Protein AF-A0A1Q6KFW2-F1 (afdb_monomer)

Foldseek 3Di:
DWDWPDPDDDDAQDKIKIKDWDFDDPPDTDIDIDIDIDGDHQPCDKDWKWAWDAQDQKIKIKTFASAQAKFKKKKFADVLFWAWDCPFPQNVQWDPPQWDADPVRGTGMTIHIDGHRDMDITIIGGNHRRDTQTPPDPPRDHRIDIDTPDD

Solvent-accessible surface area (backbone atoms only — not comparable to full-atom values): 8640 Å² total; per-residue (Å²): 93,79,50,72,38,73,90,60,92,84,56,73,68,37,67,35,43,38,43,42,41,50,73,45,63,85,97,51,81,50,77,50,74,51,78,47,79,44,70,39,69,69,60,73,62,63,48,70,37,29,51,46,45,60,73,39,63,47,33,36,41,39,40,36,36,33,40,94,54,58,46,54,39,33,44,38,40,49,56,84,52,38,34,71,48,74,85,36,67,63,58,67,58,33,46,85,89,45,65,40,60,49,99,84,67,46,62,29,31,38,27,23,72,44,56,40,67,35,74,49,79,46,57,27,38,39,67,55,32,83,52,63,70,36,25,87,44,89,90,48,77,76,70,64,47,76,44,65,85,69,132

Radius of gyration: 22.03 Å; Cα contacts (8 Å, |Δi|>4): 318; chains: 1; bounding box: 50×50×50 Å

Nearest PDB structures (foldseek):
  5fk0-assembly6_F  TM=4.997E-01  e=2.610E-01  Saccharomyces cerevisiae
  5fjz-assembly1_B  TM=5.071E-01  e=6.688E-01  Saccharomyces cerevisiae
  8yk5-assembly1_B  TM=3.632E-01  e=1.713E+00  Streptomyces sanglieri
  4doh-assembly2_D  TM=2.853E-01  e=4.873E+00  Homo sapiens

pLDDT: mean 87.78, std 12.71, range [29.48, 98.44]

Structure (mmCIF, N/CA/C/O backbone):
data_AF-A0A1Q6KFW2-F1
#
_entry.id   AF-A0A1Q6KFW2-F1
#
loop_
_atom_site.group_PDB
_atom_site.id
_atom_site.type_symbol
_atom_site.label_atom_id
_atom_site.label_alt_id
_atom_site.label_comp_id
_atom_site.label_asym_id
_atom_site.label_entity_id
_atom_site.label_seq_id
_atom_site.pdbx_PDB_ins_code
_atom_site.Cartn_x
_atom_site.Cartn_y
_atom_site.Cartn_z
_atom_site.occupancy
_atom_site.B_iso_or_equiv
_atom_site.auth_seq_id
_atom_site.auth_comp_id
_atom_site.auth_asym_id
_atom_site.auth_atom_id
_atom_site.pdbx_PDB_model_num
ATOM 1 N N . MET A 1 1 ? 28.994 -18.477 -20.872 1.00 62.28 1 MET A N 1
ATOM 2 C CA . MET A 1 1 ? 29.423 -17.116 -20.473 1.00 62.28 1 MET A CA 1
ATOM 3 C C . MET A 1 1 ? 28.283 -16.156 -20.762 1.00 62.28 1 MET A C 1
ATOM 5 O O . MET A 1 1 ? 27.744 -16.210 -21.863 1.00 62.28 1 MET A O 1
ATOM 9 N N . ILE A 1 2 ? 27.905 -15.328 -19.787 1.00 66.75 2 ILE A N 1
ATOM 10 C CA . ILE A 1 2 ? 26.895 -14.274 -19.950 1.00 66.75 2 ILE A CA 1
ATOM 11 C C . ILE A 1 2 ? 27.628 -12.938 -19.863 1.00 66.75 2 ILE A C 1
ATOM 13 O O . ILE A 1 2 ? 28.377 -12.714 -18.915 1.00 66.75 2 ILE A O 1
ATOM 17 N N . VAL A 1 3 ? 27.438 -12.076 -20.861 1.00 74.31 3 VAL A N 1
ATOM 18 C CA . VAL A 1 3 ? 27.981 -10.712 -20.866 1.00 74.31 3 VAL A CA 1
ATOM 19 C C . VAL A 1 3 ? 26.823 -9.739 -21.035 1.00 74.31 3 VAL A C 1
ATOM 21 O O . VAL A 1 3 ? 26.035 -9.871 -21.972 1.00 74.31 3 VAL A O 1
ATOM 24 N N . VAL A 1 4 ? 26.736 -8.772 -20.122 1.00 66.56 4 VAL A N 1
ATOM 25 C CA . VAL A 1 4 ? 25.729 -7.703 -20.120 1.00 66.56 4 VAL A CA 1
ATOM 26 C C . VAL A 1 4 ? 26.413 -6.390 -20.496 1.00 66.56 4 VAL A C 1
ATOM 28 O O . VAL A 1 4 ? 27.517 -6.101 -20.031 1.00 66.56 4 VAL A O 1
ATOM 31 N N . THR A 1 5 ? 25.803 -5.619 -21.393 1.00 69.94 5 THR A N 1
ATOM 32 C CA . THR A 1 5 ? 26.270 -4.291 -21.823 1.00 69.94 5 THR A CA 1
ATOM 33 C C . THR A 1 5 ? 25.054 -3.367 -21.930 1.00 69.94 5 THR A C 1
ATOM 35 O O . THR A 1 5 ? 24.053 -3.802 -22.505 1.00 69.94 5 THR A O 1
ATOM 38 N N . PRO A 1 6 ? 25.110 -2.127 -21.408 1.00 63.31 6 PRO A N 1
ATOM 39 C CA . PRO A 1 6 ? 26.296 -1.401 -20.930 1.00 63.31 6 PRO A CA 1
ATOM 40 C C . PRO A 1 6 ? 26.790 -1.819 -19.530 1.00 63.31 6 PRO A C 1
ATOM 42 O O . PRO A 1 6 ? 26.059 -2.417 -18.750 1.00 63.31 6 PRO A O 1
ATOM 45 N N . LYS A 1 7 ? 28.068 -1.528 -19.228 1.00 74.94 7 LYS A N 1
ATOM 46 C CA . LYS A 1 7 ? 28.683 -1.705 -17.889 1.00 74.94 7 LYS A CA 1
ATOM 47 C C . LYS A 1 7 ? 28.611 -0.428 -17.032 1.00 74.94 7 LYS A C 1
ATOM 49 O O . LYS A 1 7 ? 29.274 -0.337 -16.004 1.00 74.94 7 LYS A O 1
ATOM 54 N N . THR A 1 8 ? 27.871 0.572 -17.501 1.00 77.56 8 THR A N 1
ATOM 55 C CA . THR A 1 8 ? 27.621 1.855 -16.835 1.00 77.56 8 THR A CA 1
ATOM 56 C C . THR A 1 8 ? 26.225 1.861 -16.215 1.00 77.56 8 THR A C 1
ATOM 58 O O . THR A 1 8 ? 25.462 0.914 -16.409 1.00 77.56 8 THR A O 1
ATOM 61 N N . GLN A 1 9 ? 25.884 2.927 -15.482 1.00 72.50 9 GLN A N 1
ATOM 62 C CA . GLN A 1 9 ? 24.501 3.172 -15.072 1.00 72.50 9 GLN A CA 1
ATOM 63 C C . GLN A 1 9 ? 23.594 3.155 -16.309 1.00 72.50 9 GLN A C 1
ATOM 65 O O . GLN A 1 9 ? 23.952 3.715 -17.345 1.00 72.50 9 GLN A O 1
ATOM 70 N N . ILE A 1 10 ? 22.468 2.458 -16.190 1.00 80.19 10 ILE A N 1
ATOM 71 C CA . ILE A 1 10 ? 21.488 2.274 -17.257 1.00 80.19 10 ILE A CA 1
ATOM 72 C C . ILE A 1 10 ? 20.385 3.315 -17.062 1.00 80.19 10 ILE A C 1
ATOM 74 O O . ILE A 1 10 ? 19.867 3.450 -15.953 1.00 80.19 10 ILE A O 1
ATOM 78 N N . ALA A 1 11 ? 20.048 4.044 -18.120 1.00 74.00 11 ALA A N 1
ATOM 79 C CA . ALA A 1 11 ? 19.024 5.080 -18.135 1.00 74.00 11 ALA A CA 1
ATOM 80 C C . ALA A 1 11 ? 17.705 4.583 -18.754 1.00 74.00 11 ALA A C 1
ATOM 82 O O . ALA A 1 11 ? 17.626 3.508 -19.357 1.00 74.00 11 ALA A O 1
ATOM 83 N N . GLU A 1 12 ? 16.640 5.375 -18.610 1.00 69.62 12 GLU A N 1
ATOM 84 C CA . GLU A 1 12 ? 15.392 5.125 -19.329 1.00 69.62 12 GLU A CA 1
ATOM 85 C C . GLU A 1 12 ? 15.634 5.128 -20.850 1.00 69.62 12 GLU A C 1
ATOM 87 O O . GLU A 1 12 ? 16.399 5.936 -21.370 1.00 69.62 12 GLU A O 1
ATOM 92 N N . ASN A 1 13 ? 14.948 4.237 -21.572 1.00 71.62 13 ASN A N 1
ATOM 93 C CA . ASN A 1 13 ? 15.040 4.027 -23.020 1.00 71.62 13 ASN A CA 1
ATOM 94 C C . ASN A 1 13 ? 16.343 3.399 -23.521 1.00 71.62 13 ASN A C 1
ATOM 96 O O . ASN A 1 13 ? 16.418 3.082 -24.715 1.00 71.62 13 ASN A O 1
ATOM 100 N N . ASP A 1 14 ? 17.305 3.128 -22.638 1.00 79.56 14 ASP A N 1
ATOM 101 C CA . ASP A 1 14 ? 18.495 2.368 -22.998 1.00 79.56 14 ASP A CA 1
ATOM 102 C C . ASP A 1 14 ? 18.122 0.987 -23.536 1.00 79.56 14 ASP A C 1
ATOM 104 O O . ASP A 1 14 ? 17.175 0.331 -23.091 1.00 79.56 14 ASP A O 1
ATOM 108 N N . VAL A 1 15 ? 18.905 0.521 -24.503 1.00 74.06 15 VAL A N 1
ATOM 109 C CA . VAL A 1 15 ? 18.820 -0.849 -25.000 1.00 74.06 15 VAL A CA 1
ATOM 110 C C . VAL A 1 15 ? 19.984 -1.631 -24.411 1.00 74.06 15 VAL A C 1
ATOM 112 O O . VAL A 1 15 ? 21.140 -1.405 -24.760 1.00 74.06 15 VAL A O 1
ATOM 115 N N . ILE A 1 16 ? 19.671 -2.559 -23.510 1.00 80.69 16 ILE A N 1
ATOM 116 C CA . ILE A 1 16 ? 20.634 -3.505 -22.954 1.00 80.69 16 ILE A CA 1
ATOM 117 C C . ILE A 1 16 ? 20.735 -4.684 -23.913 1.00 80.69 16 ILE A C 1
ATOM 119 O O . ILE A 1 16 ? 19.732 -5.324 -24.234 1.00 80.69 16 ILE A O 1
ATOM 123 N N . THR A 1 17 ? 21.956 -5.019 -24.310 1.00 76.50 17 THR A N 1
ATOM 124 C CA . THR A 1 17 ? 22.228 -6.214 -25.105 1.00 76.50 17 THR A CA 1
ATOM 125 C C . THR A 1 17 ? 22.864 -7.276 -24.221 1.00 76.50 17 THR A C 1
ATOM 127 O O . THR A 1 17 ? 23.953 -7.087 -23.671 1.00 76.50 17 THR A O 1
ATOM 130 N N . ILE A 1 18 ? 22.190 -8.418 -24.104 1.00 81.81 18 ILE A N 1
ATOM 131 C CA . ILE A 1 18 ? 22.682 -9.596 -23.395 1.00 81.81 18 ILE A CA 1
ATOM 132 C C . ILE A 1 18 ? 23.131 -10.617 -24.432 1.00 81.81 18 ILE A C 1
ATOM 134 O O . ILE A 1 18 ? 22.332 -11.087 -25.242 1.00 81.81 18 ILE A O 1
ATOM 138 N N . LYS A 1 19 ? 24.413 -10.986 -24.390 1.00 82.62 19 LYS A N 1
ATOM 139 C CA . LYS A 1 19 ? 24.962 -12.054 -25.234 1.00 82.62 19 LYS A CA 1
ATOM 140 C C . LYS A 1 19 ? 25.157 -13.303 -24.394 1.00 82.62 19 LYS A C 1
ATOM 142 O O . LYS A 1 19 ? 25.903 -13.293 -23.410 1.00 82.62 19 LYS A O 1
ATOM 147 N N . ILE A 1 20 ? 24.494 -14.379 -24.797 1.00 83.19 20 ILE A N 1
ATOM 148 C CA . ILE A 1 20 ? 24.570 -15.678 -24.137 1.00 83.19 20 ILE A CA 1
ATOM 149 C C . ILE A 1 20 ? 25.355 -16.604 -25.055 1.00 83.19 20 ILE A C 1
ATOM 151 O O . ILE A 1 20 ? 24.999 -16.789 -26.216 1.00 83.19 20 ILE A O 1
ATOM 155 N N . LYS A 1 21 ? 26.434 -17.186 -24.528 1.00 86.25 21 LYS A N 1
ATOM 156 C CA . LYS A 1 21 ? 27.208 -18.229 -25.209 1.00 86.25 21 LYS A CA 1
ATOM 157 C C . LYS A 1 21 ? 27.274 -19.484 -24.357 1.00 86.25 21 LYS A C 1
ATOM 159 O O . LYS A 1 21 ? 27.706 -19.411 -23.197 1.00 86.25 21 LYS A O 1
ATOM 164 N N . ALA A 1 22 ? 26.913 -20.619 -24.946 1.00 82.88 22 ALA A N 1
ATOM 165 C CA . ALA A 1 22 ? 27.119 -21.938 -24.366 1.00 82.88 22 ALA A CA 1
ATOM 166 C C . ALA A 1 22 ? 28.014 -22.772 -25.286 1.00 82.88 22 ALA A C 1
ATOM 168 O O . ALA A 1 22 ? 27.809 -22.821 -26.496 1.00 82.88 22 ALA A O 1
ATOM 169 N N . ASN A 1 23 ? 29.008 -23.416 -24.680 1.00 84.50 23 ASN A N 1
ATOM 170 C CA . ASN A 1 23 ? 30.000 -24.230 -25.364 1.00 84.50 23 ASN A CA 1
ATOM 171 C C . ASN A 1 23 ? 29.983 -25.632 -24.771 1.00 84.50 23 ASN A C 1
ATOM 173 O O . ASN A 1 23 ? 29.925 -25.790 -23.553 1.00 84.50 23 ASN A O 1
ATOM 177 N N . THR A 1 24 ? 30.059 -26.632 -25.637 1.00 82.75 24 THR A N 1
ATOM 178 C CA . THR A 1 24 ? 30.319 -28.022 -25.253 1.00 82.75 24 THR A CA 1
ATOM 179 C C . THR A 1 24 ? 31.810 -28.307 -25.404 1.00 82.75 24 THR A C 1
ATOM 181 O O . THR A 1 24 ? 32.454 -27.826 -26.340 1.00 82.75 24 THR A O 1
ATOM 184 N N . THR A 1 25 ? 32.377 -29.030 -24.443 1.00 77.94 25 THR A N 1
ATOM 185 C CA . THR A 1 25 ? 33.755 -29.536 -24.497 1.00 77.94 25 THR A CA 1
ATOM 186 C C . THR A 1 25 ? 33.763 -30.998 -24.952 1.00 77.94 25 THR A C 1
ATOM 188 O O . THR A 1 25 ? 32.703 -31.577 -25.171 1.00 77.94 25 THR A O 1
ATOM 191 N N . GLU A 1 26 ? 34.954 -31.583 -25.124 1.00 81.88 26 GLU A N 1
ATOM 192 C CA . GLU A 1 26 ? 35.169 -32.942 -25.657 1.00 81.88 26 GLU A CA 1
ATOM 193 C C . GLU A 1 26 ? 34.146 -33.991 -25.165 1.00 81.88 26 GLU A C 1
ATOM 195 O O . GLU A 1 26 ? 33.768 -33.968 -23.989 1.00 81.88 26 GLU A O 1
ATOM 200 N N . PRO A 1 27 ? 33.724 -34.939 -26.028 1.00 70.00 27 PRO A N 1
ATOM 201 C CA . PRO A 1 27 ? 34.238 -35.209 -27.381 1.00 70.00 27 PRO A CA 1
ATOM 202 C C . PRO A 1 27 ? 33.604 -34.363 -28.503 1.00 70.00 27 PRO A C 1
ATOM 204 O O . PRO A 1 27 ? 33.979 -34.495 -29.666 1.00 70.00 27 PRO A O 1
ATOM 207 N N . TYR A 1 28 ? 32.639 -33.491 -28.192 1.00 64.62 28 TYR A N 1
ATOM 208 C CA . TYR A 1 28 ? 31.949 -32.674 -29.195 1.00 64.62 28 TYR A CA 1
ATOM 209 C C . TYR A 1 28 ? 32.093 -31.188 -28.875 1.00 64.62 28 TYR A C 1
ATOM 211 O O . TYR A 1 28 ? 31.553 -30.702 -27.890 1.00 64.62 28 TYR A O 1
ATOM 219 N N . LYS A 1 29 ? 32.798 -30.457 -29.744 1.00 71.31 29 LYS A N 1
ATOM 220 C CA . LYS A 1 29 ? 32.956 -28.999 -29.662 1.00 71.31 29 LYS A CA 1
ATOM 221 C C . LYS A 1 29 ? 31.872 -28.306 -30.479 1.00 71.31 29 LYS A C 1
ATOM 223 O O . LYS A 1 29 ? 31.995 -28.178 -31.695 1.00 71.31 29 LYS A O 1
ATOM 228 N N . LYS A 1 30 ? 30.804 -27.867 -29.819 1.00 79.38 30 LYS A N 1
ATOM 229 C CA . LYS A 1 30 ? 29.751 -27.028 -30.413 1.00 79.38 30 LYS A CA 1
ATOM 230 C C . LYS A 1 30 ? 29.550 -25.759 -29.590 1.00 79.38 30 LYS A C 1
ATOM 232 O O . LYS A 1 30 ? 29.480 -25.835 -28.362 1.00 79.38 30 LYS A O 1
ATOM 237 N N . GLU A 1 31 ? 29.418 -24.630 -30.280 1.00 84.06 31 GLU A N 1
ATOM 238 C CA . GLU A 1 31 ? 29.011 -23.337 -29.719 1.00 84.06 31 GLU A CA 1
ATOM 239 C C . GLU A 1 31 ? 27.564 -23.061 -30.138 1.00 84.06 31 GLU A C 1
ATOM 241 O O . GLU A 1 31 ? 27.214 -23.187 -31.312 1.00 84.06 31 GLU A O 1
ATOM 246 N N . ILE A 1 32 ? 26.730 -22.662 -29.182 1.00 83.81 32 ILE A N 1
ATOM 247 C CA . ILE A 1 32 ? 25.461 -21.990 -29.456 1.00 83.81 32 ILE A CA 1
ATOM 248 C C . ILE A 1 32 ? 25.529 -20.595 -28.848 1.00 83.81 32 ILE A C 1
ATOM 250 O O . ILE A 1 32 ? 26.023 -20.403 -27.731 1.00 83.81 32 ILE A O 1
ATOM 254 N N . SER A 1 33 ? 25.043 -19.608 -29.592 1.00 85.50 33 SER A N 1
ATOM 255 C CA . SER A 1 33 ? 24.977 -18.235 -29.115 1.00 85.50 33 SER A CA 1
ATOM 256 C C . SER A 1 33 ? 23.638 -17.604 -29.456 1.00 85.50 33 SER A C 1
ATOM 258 O O . SER A 1 33 ? 23.036 -17.922 -30.481 1.00 85.50 33 SER A O 1
ATOM 260 N N . CYS A 1 34 ? 23.169 -16.726 -28.577 1.00 76.31 34 CYS A N 1
ATOM 261 C CA . CYS A 1 34 ? 22.036 -15.857 -28.850 1.00 76.31 34 CYS A CA 1
ATOM 262 C C . CYS A 1 34 ? 22.287 -14.459 -28.286 1.00 76.31 34 CYS A C 1
ATOM 264 O O . CYS A 1 34 ? 23.057 -14.263 -27.338 1.00 76.31 34 CYS A O 1
ATOM 266 N N . GLU A 1 35 ? 21.633 -13.485 -28.905 1.00 84.00 35 GLU A N 1
ATOM 267 C CA . GLU A 1 35 ? 21.632 -12.096 -28.479 1.00 84.00 35 GLU A CA 1
ATOM 268 C C . GLU A 1 35 ? 20.198 -11.698 -28.133 1.00 84.00 35 G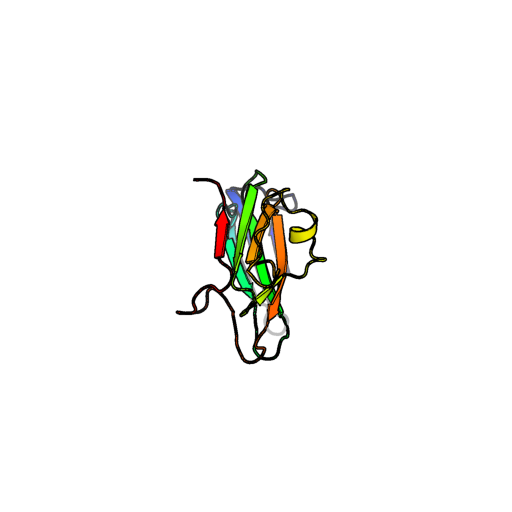LU A C 1
ATOM 270 O O . GLU A 1 35 ? 19.273 -11.964 -28.900 1.00 84.00 35 GLU A O 1
ATOM 275 N N . VAL A 1 36 ? 20.016 -11.094 -26.960 1.00 81.12 36 VAL A N 1
ATOM 276 C CA . VAL A 1 36 ? 18.728 -10.582 -26.488 1.00 81.12 36 VAL A CA 1
ATOM 277 C C . VAL A 1 36 ? 18.870 -9.083 -26.271 1.00 81.12 36 VAL A C 1
ATOM 279 O O . VAL A 1 36 ? 19.699 -8.651 -25.470 1.00 81.12 36 VAL A O 1
ATOM 282 N N . SER A 1 37 ? 18.057 -8.294 -26.971 1.00 74.62 37 SER A N 1
ATOM 283 C CA . SER A 1 37 ? 17.963 -6.847 -26.769 1.00 74.62 37 SER A CA 1
ATOM 284 C C . SER A 1 37 ? 16.760 -6.522 -25.888 1.00 74.62 37 SER A C 1
ATOM 286 O O . SER A 1 37 ? 15.621 -6.828 -26.241 1.00 74.62 37 SER A O 1
ATOM 288 N N . LEU A 1 38 ? 17.009 -5.884 -24.747 1.00 75.88 38 LEU A N 1
ATOM 289 C CA . LEU A 1 38 ? 15.993 -5.416 -23.811 1.00 75.88 38 LEU A CA 1
ATOM 290 C C . LEU A 1 38 ? 15.969 -3.892 -23.842 1.00 75.88 38 LEU A C 1
ATOM 292 O O . LEU A 1 38 ? 16.971 -3.258 -23.529 1.00 75.88 38 LEU A O 1
ATOM 296 N N . ARG A 1 39 ? 14.831 -3.292 -24.191 1.00 70.06 39 ARG A N 1
ATOM 297 C CA . ARG A 1 39 ? 14.641 -1.850 -24.011 1.00 70.06 39 ARG A CA 1
ATOM 298 C C . ARG A 1 39 ? 14.186 -1.590 -22.581 1.00 70.06 39 ARG A C 1
ATOM 300 O O . ARG A 1 39 ? 13.125 -2.072 -22.184 1.00 70.06 39 ARG A O 1
ATOM 307 N N . VAL A 1 40 ? 14.962 -0.814 -21.839 1.00 73.31 40 VAL A N 1
ATOM 308 C CA . VAL A 1 40 ? 14.603 -0.367 -20.498 1.00 73.31 40 VAL A CA 1
ATOM 309 C C . VAL A 1 40 ? 13.480 0.642 -20.617 1.00 73.31 40 VAL A C 1
ATOM 311 O O . VAL A 1 40 ? 13.614 1.679 -21.262 1.00 73.31 40 VAL A O 1
ATOM 314 N N . LYS A 1 41 ? 12.351 0.322 -20.000 1.00 60.81 41 LYS A N 1
ATOM 315 C CA . LYS A 1 41 ? 11.315 1.303 -19.709 1.00 60.81 41 LYS A CA 1
ATOM 316 C C . LYS A 1 41 ? 11.365 1.589 -18.222 1.00 60.81 41 LYS A C 1
ATOM 318 O O . LYS A 1 41 ? 11.414 0.643 -17.434 1.00 60.81 41 LYS A O 1
ATOM 323 N N . GLN A 1 42 ? 11.331 2.865 -17.851 1.00 60.78 42 GLN A N 1
ATOM 324 C CA . GLN A 1 42 ? 11.038 3.236 -16.476 1.00 60.78 42 GLN A CA 1
ATOM 325 C C . GLN A 1 42 ? 9.653 2.663 -16.165 1.00 60.78 42 GLN A C 1
ATOM 327 O O . GLN A 1 42 ? 8.717 2.759 -16.970 1.00 60.78 42 GLN A O 1
ATOM 332 N N . VAL A 1 43 ? 9.519 1.989 -15.027 1.00 61.38 43 VAL A N 1
ATOM 333 C CA . VAL A 1 43 ? 8.182 1.714 -14.510 1.00 61.38 43 VAL A CA 1
ATOM 334 C C . VAL A 1 43 ? 7.628 3.094 -14.182 1.00 61.38 43 VAL A C 1
ATOM 336 O O . VAL A 1 43 ? 8.122 3.738 -13.278 1.00 61.38 43 VAL A O 1
ATOM 339 N N . VAL A 1 44 ? 6.682 3.597 -14.971 1.00 64.12 44 VAL A N 1
ATOM 340 C CA . VAL A 1 44 ? 6.066 4.924 -14.749 1.00 64.12 44 VAL A CA 1
ATOM 341 C C . VAL A 1 44 ? 4.756 4.826 -13.972 1.00 64.12 44 VAL A C 1
ATOM 343 O O . VAL A 1 44 ? 4.091 5.835 -13.719 1.00 64.12 44 VAL A O 1
ATOM 346 N N . LEU A 1 45 ? 4.342 3.599 -13.652 1.00 75.88 45 LEU A N 1
ATOM 347 C CA . LEU A 1 45 ? 3.093 3.301 -12.978 1.00 75.88 45 LEU A CA 1
ATOM 348 C C . LEU A 1 45 ? 3.374 2.926 -11.535 1.00 75.88 45 LEU A C 1
ATOM 350 O O . LEU A 1 45 ? 4.076 1.957 -11.248 1.00 75.88 45 LEU A O 1
ATOM 354 N N . ASN A 1 46 ? 2.759 3.680 -10.637 1.00 87.56 46 ASN A N 1
ATOM 355 C CA . ASN A 1 46 ? 2.703 3.303 -9.241 1.00 87.56 46 ASN A CA 1
ATOM 356 C C . ASN A 1 46 ? 1.915 2.005 -9.126 1.00 87.56 46 ASN A C 1
ATOM 358 O O . ASN A 1 46 ? 0.930 1.791 -9.836 1.00 87.56 46 ASN A O 1
ATOM 362 N N . SER A 1 47 ? 2.352 1.137 -8.230 1.00 90.62 47 SER A N 1
ATOM 363 C CA . SER A 1 47 ? 1.692 -0.142 -8.018 1.00 90.62 47 SER A CA 1
ATOM 364 C C . SER A 1 47 ? 1.654 -0.473 -6.544 1.00 90.62 47 SER A C 1
ATOM 366 O O . SER A 1 47 ? 2.411 0.073 -5.740 1.00 90.62 47 SER A O 1
ATOM 368 N N . TYR A 1 48 ? 0.742 -1.367 -6.191 1.00 94.31 48 TYR A N 1
ATOM 369 C CA . TYR A 1 48 ? 0.731 -1.958 -4.874 1.00 94.31 48 TYR A CA 1
ATOM 370 C C . TYR A 1 48 ? 0.283 -3.408 -4.944 1.00 94.31 48 TYR A C 1
ATOM 372 O O . TYR A 1 48 ? -0.445 -3.815 -5.851 1.00 94.31 48 TYR A O 1
ATOM 380 N N . SER A 1 49 ? 0.740 -4.187 -3.976 1.00 95.00 49 SER A N 1
ATOM 381 C CA . SER A 1 49 ? 0.323 -5.571 -3.786 1.00 95.00 49 SER A CA 1
ATOM 382 C C . SER A 1 49 ? 0.329 -5.911 -2.307 1.00 95.00 49 SER A C 1
ATOM 384 O O . SER A 1 49 ? 1.012 -5.267 -1.514 1.00 95.00 49 SER A O 1
ATOM 386 N N . ILE A 1 50 ? -0.430 -6.929 -1.936 1.00 97.00 50 ILE A N 1
ATOM 387 C CA . ILE A 1 50 ? -0.382 -7.535 -0.617 1.00 97.00 50 ILE A CA 1
ATOM 388 C C . ILE A 1 50 ? 0.186 -8.935 -0.811 1.00 97.00 50 ILE A C 1
ATOM 390 O O . ILE A 1 50 ? -0.389 -9.739 -1.540 1.00 97.00 50 ILE A O 1
ATOM 394 N N . ASP A 1 51 ? 1.315 -9.216 -0.172 1.00 96.88 51 ASP A N 1
ATOM 395 C CA . ASP A 1 51 ? 1.843 -10.570 -0.042 1.00 96.88 51 ASP A CA 1
ATOM 396 C C . ASP A 1 51 ? 1.317 -11.177 1.260 1.00 96.88 51 ASP A C 1
ATOM 398 O O . ASP A 1 51 ? 1.471 -10.586 2.337 1.00 96.88 51 ASP A O 1
ATOM 402 N N . ASP A 1 52 ? 0.700 -12.354 1.184 1.00 97.06 52 ASP A N 1
ATOM 403 C CA . ASP A 1 52 ? 0.198 -13.077 2.349 1.00 97.06 52 ASP A CA 1
ATOM 404 C C . ASP A 1 52 ? 0.153 -14.596 2.133 1.00 97.06 52 ASP A C 1
ATOM 406 O O . ASP A 1 52 ? 0.069 -15.103 1.018 1.00 97.06 52 ASP A O 1
ATOM 410 N N . VAL A 1 53 ? 0.192 -15.335 3.238 1.00 95.75 53 VAL A N 1
ATOM 411 C CA . VAL A 1 53 ? -0.046 -16.778 3.278 1.00 95.75 53 VAL A CA 1
ATOM 412 C C . VAL A 1 53 ? -0.857 -17.126 4.523 1.00 95.75 53 VAL A C 1
ATOM 414 O O . VAL A 1 53 ? -0.806 -16.444 5.553 1.00 95.75 53 VAL A O 1
ATOM 417 N N . THR A 1 54 ? -1.615 -18.216 4.460 1.00 96.31 54 THR A N 1
ATOM 418 C CA . THR A 1 54 ? -2.326 -18.739 5.633 1.00 96.31 54 THR A CA 1
ATOM 419 C C . THR A 1 54 ? -1.345 -19.087 6.754 1.00 96.31 54 THR A C 1
ATOM 421 O O . THR A 1 54 ? -0.240 -19.556 6.495 1.00 96.31 54 THR A O 1
ATOM 424 N N . ASN A 1 55 ? -1.764 -18.893 8.003 1.00 96.56 55 ASN A N 1
ATOM 425 C CA . ASN A 1 55 ? -0.997 -19.136 9.231 1.00 96.56 55 ASN A CA 1
ATOM 426 C C . ASN A 1 55 ? 0.206 -18.202 9.465 1.00 96.56 55 ASN A C 1
ATOM 428 O O . ASN A 1 55 ? 0.876 -18.335 10.487 1.00 96.56 55 ASN A O 1
ATOM 432 N N . ARG A 1 56 ? 0.442 -17.205 8.600 1.00 96.94 56 ARG A N 1
ATOM 433 C CA . ARG A 1 56 ? 1.288 -16.046 8.928 1.00 96.94 56 ARG A CA 1
ATOM 434 C C . ARG A 1 56 ? 0.469 -15.026 9.718 1.00 96.94 56 ARG A C 1
ATOM 436 O O . ARG A 1 56 ? -0.699 -14.792 9.406 1.00 96.94 56 ARG A O 1
ATOM 443 N N . ASN A 1 57 ? 1.070 -14.433 10.748 1.00 97.56 57 ASN A N 1
ATOM 444 C CA . ASN A 1 57 ? 0.427 -13.452 11.632 1.00 97.56 57 ASN A CA 1
ATOM 445 C C . ASN A 1 57 ? 0.314 -12.048 11.016 1.00 97.56 57 ASN A C 1
ATOM 447 O O . ASN A 1 57 ? -0.404 -11.210 11.555 1.00 97.56 57 ASN A O 1
ATOM 451 N N . TYR A 1 58 ? 0.978 -11.793 9.889 1.00 97.62 58 TYR A N 1
ATOM 452 C CA . TYR A 1 58 ? 0.913 -10.529 9.162 1.00 97.62 58 TYR A CA 1
ATOM 453 C C . TYR A 1 58 ? 0.848 -10.740 7.645 1.00 97.62 58 TYR A C 1
ATOM 455 O O . TYR A 1 58 ? 1.369 -11.720 7.108 1.00 97.62 58 TYR A O 1
ATOM 463 N N . ALA A 1 59 ? 0.246 -9.772 6.966 1.00 97.38 59 ALA A N 1
ATOM 464 C CA . ALA A 1 59 ? 0.377 -9.545 5.535 1.00 97.38 59 ALA A CA 1
ATOM 465 C C . ALA A 1 59 ? 1.361 -8.388 5.289 1.00 97.38 59 ALA A C 1
ATOM 467 O O . ALA A 1 59 ? 1.562 -7.544 6.167 1.00 97.38 59 ALA A O 1
ATOM 468 N N . ILE A 1 60 ? 1.990 -8.353 4.115 1.00 98.06 60 ILE A N 1
ATOM 469 C CA . ILE A 1 60 ? 2.921 -7.285 3.730 1.00 98.06 60 ILE A CA 1
ATOM 470 C C . ILE A 1 60 ? 2.292 -6.496 2.590 1.00 98.06 60 ILE A C 1
ATOM 472 O O . ILE A 1 60 ? 2.156 -7.022 1.487 1.00 98.06 60 ILE A O 1
ATOM 476 N N . LEU A 1 61 ? 1.947 -5.235 2.842 1.00 97.81 61 LEU A N 1
ATOM 477 C CA . LEU A 1 61 ? 1.607 -4.290 1.786 1.00 97.81 61 LEU A CA 1
ATOM 478 C C . LEU A 1 61 ? 2.907 -3.780 1.160 1.00 97.81 61 LEU A C 1
ATOM 480 O O . LEU A 1 61 ? 3.718 -3.163 1.843 1.00 97.81 61 LEU A O 1
ATOM 484 N N . LYS A 1 62 ? 3.091 -4.020 -0.135 1.00 97.00 62 LYS A N 1
ATOM 485 C CA . LYS A 1 62 ? 4.193 -3.482 -0.935 1.00 97.00 62 LYS A CA 1
ATOM 486 C C . LYS A 1 62 ? 3.661 -2.330 -1.768 1.00 97.00 62 LYS A C 1
ATOM 488 O O . LYS A 1 62 ? 2.729 -2.532 -2.545 1.00 97.00 62 LYS A O 1
ATOM 493 N N . LEU A 1 63 ? 4.254 -1.155 -1.624 1.00 95.56 63 LEU A N 1
ATOM 494 C CA . LEU A 1 63 ? 3.935 0.056 -2.374 1.00 95.56 63 LEU A CA 1
ATOM 495 C C . LEU A 1 63 ? 5.128 0.420 -3.246 1.00 95.56 63 LEU A C 1
ATOM 497 O O . LEU A 1 63 ? 6.256 0.424 -2.764 1.00 95.56 63 LEU A O 1
ATOM 501 N N . VAL A 1 64 ? 4.879 0.754 -4.507 1.00 92.69 64 VAL A N 1
ATOM 502 C CA . VAL A 1 64 ? 5.896 1.249 -5.436 1.00 92.69 64 VAL A CA 1
ATOM 503 C C . VAL A 1 64 ? 5.475 2.629 -5.911 1.00 92.69 64 VAL A C 1
ATOM 505 O O . VAL A 1 64 ? 4.438 2.769 -6.567 1.00 92.69 64 VAL A O 1
ATOM 508 N N . ASN A 1 65 ? 6.297 3.631 -5.602 1.00 92.25 65 ASN A N 1
ATOM 509 C CA . ASN A 1 65 ? 6.241 4.924 -6.262 1.00 92.25 65 ASN A CA 1
ATOM 510 C C . ASN A 1 65 ? 7.281 4.943 -7.372 1.00 92.25 65 ASN A C 1
ATOM 512 O O . ASN A 1 65 ? 8.482 4.963 -7.129 1.00 92.25 65 ASN A O 1
ATOM 516 N N . ALA A 1 66 ? 6.793 4.933 -8.598 1.00 88.25 66 ALA A N 1
ATOM 517 C CA . ALA A 1 66 ? 7.604 4.860 -9.794 1.00 88.25 66 ALA A CA 1
ATOM 518 C C . ALA A 1 66 ? 7.777 6.247 -10.451 1.00 88.25 66 ALA A C 1
ATOM 520 O O . ALA A 1 66 ? 8.332 6.366 -11.538 1.00 88.25 66 ALA A O 1
ATOM 521 N N . LYS A 1 67 ? 7.261 7.307 -9.809 1.00 85.62 67 LYS A N 1
ATOM 522 C CA . LYS A 1 67 ? 7.397 8.697 -10.254 1.00 85.62 67 LYS A CA 1
ATOM 523 C C . LYS A 1 67 ? 8.682 9.326 -9.726 1.00 85.62 67 LYS A C 1
ATOM 525 O O . LYS A 1 67 ? 9.151 8.991 -8.641 1.00 85.62 67 LYS A O 1
ATOM 530 N N . GLU A 1 68 ? 9.165 10.335 -10.447 1.00 86.81 68 GLU A N 1
ATOM 531 C CA . GLU A 1 68 ? 10.317 11.166 -10.065 1.00 86.81 68 GLU A CA 1
ATOM 532 C C . GLU A 1 68 ? 10.009 12.177 -8.943 1.00 86.81 68 GLU A C 1
ATOM 534 O O . GLU A 1 68 ? 10.875 12.948 -8.526 1.00 86.81 68 GLU A O 1
ATOM 539 N N . THR A 1 69 ? 8.783 12.170 -8.421 1.00 89.38 69 THR A N 1
ATOM 540 C CA . THR A 1 69 ? 8.345 12.991 -7.291 1.00 89.38 69 THR A CA 1
ATOM 541 C C . THR A 1 69 ? 7.847 12.106 -6.159 1.00 89.38 69 THR A C 1
ATOM 543 O O . THR A 1 69 ? 7.180 11.095 -6.396 1.00 89.38 69 THR A O 1
ATOM 546 N N . GLY A 1 70 ? 8.135 12.506 -4.919 1.00 91.69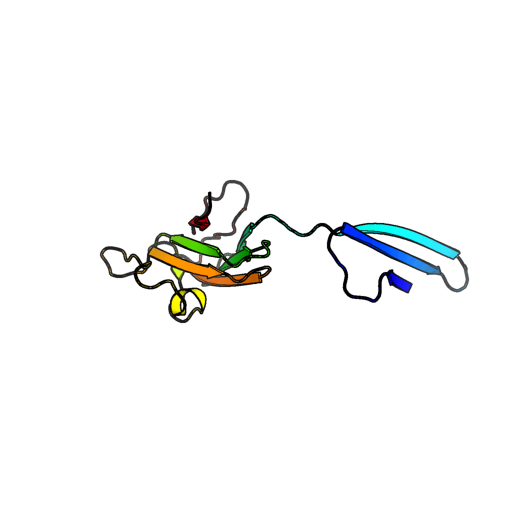 70 GLY A N 1
ATOM 547 C CA . GLY A 1 70 ? 7.459 11.931 -3.760 1.00 91.69 70 GLY A CA 1
ATOM 548 C C . GLY A 1 70 ? 5.964 12.235 -3.821 1.00 91.69 70 GLY A C 1
ATOM 549 O O . GLY A 1 70 ? 5.552 13.221 -4.439 1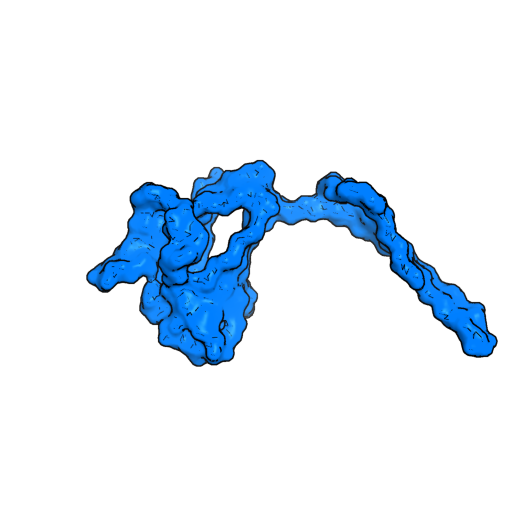.00 91.69 70 GLY A O 1
ATOM 550 N N . MET A 1 71 ? 5.143 11.382 -3.217 1.00 91.81 71 MET A N 1
ATOM 551 C CA . MET A 1 71 ? 3.694 11.572 -3.238 1.00 91.81 71 MET A CA 1
ATOM 552 C C . MET A 1 71 ? 3.026 11.135 -1.931 1.00 91.81 71 MET A C 1
ATOM 554 O O . MET A 1 71 ? 3.502 10.202 -1.283 1.00 91.81 71 MET A O 1
ATOM 558 N N . PRO A 1 72 ? 1.895 11.756 -1.557 1.00 95.62 72 PRO A N 1
ATOM 559 C CA . PRO A 1 72 ? 1.086 11.286 -0.445 1.00 95.62 72 PRO A CA 1
ATOM 560 C C . PRO A 1 72 ? 0.309 10.018 -0.827 1.00 95.62 72 PRO A C 1
ATOM 562 O O . PRO A 1 72 ? -0.392 9.974 -1.845 1.00 95.62 72 PRO A O 1
ATOM 565 N N . VAL A 1 73 ? 0.384 9.007 0.036 1.00 96.56 73 VAL A N 1
ATOM 566 C CA . VAL A 1 73 ? -0.386 7.763 -0.049 1.00 96.56 73 VAL A CA 1
ATOM 567 C C . VAL A 1 73 ? -1.290 7.655 1.165 1.00 96.56 73 VAL A C 1
ATOM 569 O O . VAL A 1 73 ? -0.826 7.683 2.304 1.00 96.56 73 VAL A O 1
ATOM 572 N N . THR A 1 74 ? -2.589 7.503 0.921 1.00 97.62 74 THR A N 1
ATOM 573 C CA . THR A 1 74 ? -3.579 7.224 1.958 1.00 97.62 74 THR A CA 1
ATOM 574 C C . THR A 1 74 ? -3.877 5.730 1.994 1.00 97.62 74 THR A C 1
ATOM 576 O O . THR A 1 74 ? -4.284 5.149 0.983 1.00 97.62 74 THR A O 1
ATOM 579 N N . LEU A 1 75 ? -3.718 5.126 3.170 1.00 97.94 75 LEU A N 1
ATOM 580 C CA . LEU A 1 75 ? -4.128 3.752 3.451 1.00 97.94 75 LEU A CA 1
ATOM 581 C C . LEU A 1 75 ? -5.437 3.774 4.230 1.00 97.94 75 LEU A C 1
ATOM 583 O O . LEU A 1 75 ? -5.544 4.504 5.211 1.00 97.94 75 LEU A O 1
ATOM 587 N N . GLU A 1 76 ? -6.415 2.973 3.814 1.00 98.06 76 GLU A N 1
ATOM 588 C CA . GLU A 1 76 ? -7.686 2.785 4.519 1.00 98.06 76 GLU A CA 1
ATOM 589 C C . GLU A 1 76 ? -8.022 1.291 4.617 1.00 98.06 76 GLU A C 1
ATOM 591 O O . GLU A 1 76 ? -7.946 0.561 3.629 1.00 98.06 76 GLU A O 1
ATOM 596 N N . PHE A 1 77 ? -8.357 0.819 5.815 1.00 97.94 77 PHE A N 1
ATOM 597 C CA . PHE A 1 77 ? -8.527 -0.603 6.126 1.00 97.94 77 PHE A CA 1
ATOM 598 C C . PHE A 1 77 ? -9.499 -0.809 7.298 1.00 97.94 77 PHE A C 1
ATOM 600 O O . PHE A 1 77 ? -9.783 0.115 8.060 1.00 97.94 77 PHE A O 1
ATOM 607 N N . ASP A 1 78 ? -10.027 -2.029 7.448 1.00 97.75 78 ASP A N 1
ATOM 608 C CA . ASP A 1 78 ? -10.863 -2.404 8.596 1.00 97.75 78 ASP A CA 1
ATOM 609 C C . ASP A 1 78 ? -9.994 -2.990 9.729 1.00 97.75 78 ASP A C 1
ATOM 611 O O . ASP A 1 78 ? -9.436 -4.082 9.554 1.00 97.75 78 ASP A O 1
ATOM 615 N N . PRO A 1 79 ? -9.906 -2.335 10.907 1.00 97.69 79 PRO A N 1
ATOM 616 C CA . PRO A 1 79 ? -9.119 -2.814 12.048 1.00 97.69 79 PRO A CA 1
ATOM 617 C C . PRO A 1 79 ? -9.622 -4.129 12.672 1.00 97.69 79 PRO A C 1
ATOM 619 O O . PRO A 1 79 ? -8.923 -4.736 13.495 1.00 97.69 79 PRO A O 1
ATOM 622 N N . ASN A 1 80 ? -10.819 -4.596 12.294 1.00 97.50 80 ASN A N 1
ATOM 623 C CA . ASN A 1 80 ? -11.332 -5.924 12.646 1.00 97.50 80 ASN A CA 1
ATOM 624 C C . ASN A 1 80 ? -10.849 -7.025 11.681 1.00 97.50 80 ASN A C 1
ATOM 626 O O . ASN A 1 80 ? -11.061 -8.205 11.957 1.00 97.50 80 ASN A O 1
ATOM 630 N N . VAL A 1 81 ? -10.175 -6.663 10.584 1.00 97.31 81 VAL A N 1
ATOM 631 C CA . VAL A 1 81 ? -9.605 -7.593 9.595 1.00 97.31 81 VAL A CA 1
ATOM 632 C C . VAL A 1 81 ? -8.076 -7.568 9.646 1.00 97.31 81 VAL A C 1
ATOM 634 O O . VAL A 1 81 ? -7.445 -8.622 9.797 1.00 97.31 81 VAL A O 1
ATOM 637 N N . VAL A 1 82 ? -7.482 -6.372 9.577 1.00 98.00 82 VAL A N 1
ATOM 638 C CA . VAL A 1 82 ? -6.031 -6.140 9.624 1.00 98.00 82 VAL A CA 1
ATOM 639 C C . VAL A 1 82 ? -5.685 -4.889 10.4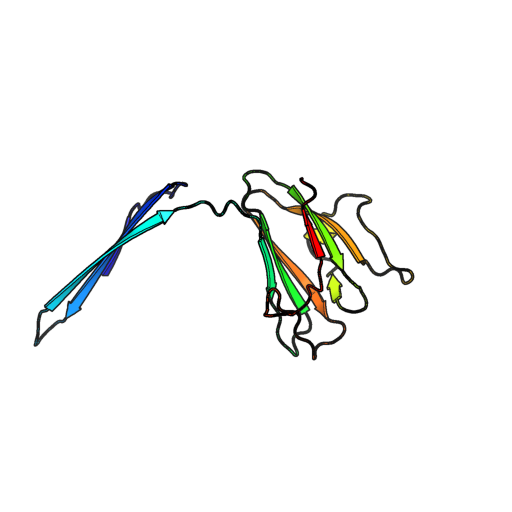32 1.00 98.00 82 VAL A C 1
ATOM 641 O O . VAL A 1 82 ? -6.448 -3.932 10.447 1.00 98.00 82 VAL A O 1
ATOM 644 N N . ARG A 1 83 ? -4.522 -4.872 11.090 1.00 97.69 83 ARG A N 1
ATOM 645 C CA . ARG A 1 83 ? -4.042 -3.744 11.907 1.00 97.69 83 ARG A CA 1
ATOM 646 C C . ARG A 1 83 ? -2.623 -3.368 11.512 1.00 97.69 83 ARG A C 1
ATOM 648 O O . ARG A 1 83 ? -1.784 -4.255 11.394 1.00 97.69 83 ARG A O 1
ATOM 655 N N . VAL A 1 84 ? -2.359 -2.082 11.316 1.00 97.19 84 VAL A N 1
ATOM 656 C CA . VAL A 1 84 ? -1.005 -1.596 11.020 1.00 97.19 84 VAL A CA 1
ATOM 657 C C . VAL A 1 84 ? -0.113 -1.706 12.259 1.00 97.19 84 VAL A C 1
ATOM 659 O O . VAL A 1 84 ? -0.595 -1.573 13.385 1.00 97.19 84 VAL A O 1
ATOM 662 N N . ASP A 1 85 ? 1.171 -1.977 12.049 1.00 95.06 85 ASP A N 1
ATOM 663 C CA . ASP A 1 85 ? 2.182 -1.836 13.094 1.00 95.06 85 ASP A CA 1
ATOM 664 C C . ASP A 1 85 ? 2.405 -0.341 13.388 1.00 95.06 85 ASP A C 1
ATOM 666 O O . ASP A 1 85 ? 2.718 0.432 12.486 1.00 95.06 85 ASP A O 1
ATOM 670 N N . LEU A 1 86 ? 2.175 0.091 14.631 1.00 94.69 86 LEU A N 1
ATOM 671 C CA . LEU A 1 86 ? 2.262 1.510 15.002 1.00 94.69 86 LEU A CA 1
ATOM 672 C C . LEU A 1 86 ? 3.711 1.989 15.163 1.00 94.69 86 LEU A C 1
ATOM 674 O O . LEU A 1 86 ? 3.938 3.194 15.229 1.00 94.69 86 LEU A O 1
ATOM 678 N N . ASP A 1 87 ? 4.674 1.066 15.183 1.00 96.19 87 ASP A N 1
ATOM 679 C CA . ASP A 1 87 ? 6.102 1.383 15.139 1.00 96.19 87 ASP A CA 1
ATOM 680 C C . ASP A 1 87 ? 6.646 1.380 13.693 1.00 96.19 87 ASP A C 1
ATOM 682 O O . ASP A 1 87 ? 7.832 1.629 13.473 1.00 96.19 87 ASP A O 1
ATOM 686 N N . ASP A 1 88 ? 5.798 1.103 12.691 1.00 96.94 88 ASP A N 1
ATOM 687 C CA . ASP A 1 88 ? 6.173 1.157 11.276 1.00 96.94 88 ASP A CA 1
ATOM 688 C C . ASP A 1 88 ? 6.483 2.596 10.847 1.00 96.94 88 ASP A C 1
ATOM 690 O O . ASP A 1 88 ? 5.760 3.540 11.187 1.00 96.94 88 ASP A O 1
ATOM 694 N N . GLU A 1 89 ? 7.542 2.762 10.055 1.00 96.44 89 GLU A N 1
ATOM 695 C CA . GLU A 1 89 ? 8.009 4.065 9.583 1.00 96.44 89 GLU A CA 1
ATOM 696 C C . GLU A 1 89 ? 6.899 4.856 8.879 1.00 96.44 89 GLU A C 1
ATOM 698 O O . GLU A 1 89 ? 6.772 6.062 9.100 1.00 96.44 89 GLU A O 1
ATOM 703 N N . ALA A 1 90 ? 6.042 4.188 8.098 1.00 96.56 90 ALA A N 1
ATOM 704 C CA . ALA A 1 90 ? 4.928 4.840 7.418 1.00 96.56 90 ALA A CA 1
ATOM 705 C C . ALA A 1 90 ? 3.930 5.473 8.400 1.00 96.56 90 ALA A C 1
ATOM 707 O O . ALA A 1 90 ? 3.361 6.529 8.119 1.00 96.56 90 ALA A O 1
ATOM 708 N N . TYR A 1 91 ? 3.697 4.839 9.552 1.00 97.56 91 TYR A N 1
ATOM 709 C CA . TYR A 1 91 ? 2.776 5.350 10.564 1.00 97.56 91 TYR A CA 1
ATOM 710 C C . TYR A 1 91 ? 3.427 6.396 11.475 1.00 97.56 91 TYR A C 1
ATOM 712 O O . TYR A 1 91 ? 2.784 7.391 11.836 1.00 97.56 91 TYR A O 1
ATOM 720 N N . VAL A 1 92 ? 4.696 6.193 11.834 1.00 97.69 92 VAL A N 1
ATOM 721 C CA . VAL A 1 92 ? 5.485 7.155 12.616 1.00 97.69 92 VAL A CA 1
ATOM 722 C C . VAL A 1 92 ? 5.622 8.474 11.849 1.00 97.69 92 VAL A C 1
ATOM 724 O O . VAL A 1 92 ? 5.379 9.535 12.420 1.00 97.69 92 VAL A O 1
ATOM 727 N N . ASN A 1 93 ? 5.895 8.407 10.542 1.00 96.88 93 ASN A N 1
ATOM 728 C CA . ASN A 1 93 ? 6.062 9.562 9.652 1.00 96.88 93 ASN A CA 1
ATOM 729 C C . ASN A 1 93 ? 4.776 9.952 8.902 1.00 96.88 93 ASN A C 1
ATOM 731 O O . ASN A 1 93 ? 4.829 10.589 7.843 1.00 96.88 93 ASN A O 1
ATOM 735 N N . LYS A 1 94 ? 3.602 9.566 9.417 1.00 98.00 94 LYS A N 1
ATOM 736 C CA . LYS A 1 94 ? 2.325 9.983 8.828 1.00 98.00 94 LYS A CA 1
ATOM 737 C C . LYS A 1 94 ? 2.201 11.510 8.814 1.00 98.00 94 LYS A C 1
ATOM 739 O O . LYS A 1 94 ? 2.701 12.211 9.690 1.00 98.00 94 LYS A O 1
ATOM 744 N N . ILE A 1 95 ? 1.452 12.020 7.846 1.00 97.88 95 ILE A N 1
ATOM 745 C CA . ILE A 1 95 ? 1.064 13.426 7.775 1.00 97.88 95 ILE A CA 1
ATOM 746 C C . ILE A 1 95 ? 0.210 13.755 9.003 1.00 97.88 95 ILE A C 1
ATOM 748 O O . ILE A 1 95 ? -0.767 13.054 9.298 1.00 97.88 95 ILE A O 1
ATOM 752 N N . GLU A 1 96 ? 0.576 14.823 9.709 1.00 97.44 96 GLU A N 1
ATOM 753 C CA . GLU A 1 96 ? -0.129 15.293 10.901 1.00 97.44 96 GLU A CA 1
ATOM 754 C C . GLU A 1 96 ? -1.622 15.523 10.609 1.00 97.44 96 GLU A C 1
ATOM 756 O O . GLU A 1 96 ? -1.999 16.067 9.571 1.00 97.44 96 GLU A O 1
ATOM 761 N N . GLY A 1 97 ? -2.490 15.044 11.505 1.00 96.88 97 GLY A N 1
ATOM 762 C CA . GLY A 1 97 ? -3.946 15.153 11.358 1.00 96.88 97 GLY A CA 1
ATOM 763 C C . GLY A 1 97 ? -4.583 14.237 10.301 1.00 96.88 97 GLY A C 1
ATOM 764 O O . GLY A 1 97 ? -5.798 14.280 10.130 1.00 96.88 97 GLY A O 1
ATOM 765 N N . SER A 1 98 ? -3.812 13.394 9.601 1.00 97.62 98 SER A N 1
ATOM 766 C CA . SER A 1 98 ? -4.360 12.478 8.583 1.00 97.62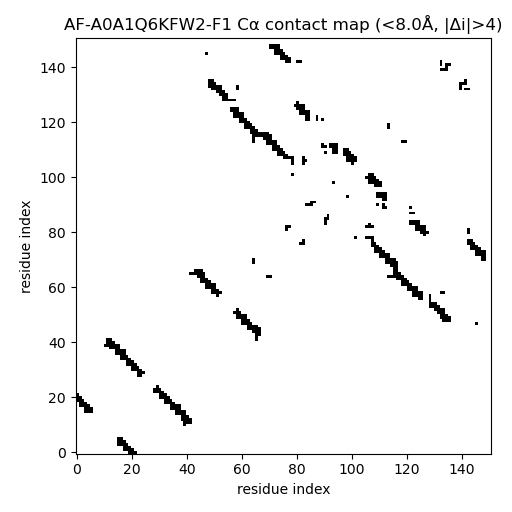 98 SER A CA 1
ATOM 767 C C . SER A 1 98 ? -4.936 11.170 9.141 1.00 97.62 98 SER A C 1
ATOM 769 O O . SER A 1 98 ? -5.588 10.421 8.407 1.00 97.62 98 SER A O 1
ATOM 771 N N . GLU A 1 99 ? -4.667 10.874 10.412 1.00 98.06 99 GLU A N 1
ATOM 772 C CA . GLU A 1 99 ? -5.120 9.660 11.083 1.00 98.06 99 GLU A CA 1
ATOM 773 C C . GLU A 1 99 ? -6.625 9.696 11.355 1.00 98.06 99 GLU A C 1
ATOM 775 O O . GLU A 1 99 ? -7.176 10.697 11.810 1.00 98.06 99 GLU A O 1
ATOM 780 N N . VAL A 1 100 ? -7.284 8.564 11.127 1.00 98.38 100 VAL A N 1
ATOM 781 C CA . VAL A 1 100 ? -8.653 8.316 11.575 1.00 98.38 100 VAL A CA 1
ATOM 782 C C . VAL A 1 100 ? -8.684 6.998 12.330 1.00 98.38 100 VAL A C 1
ATOM 784 O O . VAL A 1 100 ? -8.182 5.977 11.844 1.00 98.38 100 VAL A O 1
ATOM 787 N N . THR A 1 101 ? -9.333 7.012 13.489 1.00 98.19 101 THR A N 1
ATOM 788 C CA . THR A 1 101 ? -9.597 5.832 14.309 1.00 98.19 101 THR A CA 1
ATOM 789 C C . THR A 1 101 ? -11.063 5.405 14.220 1.00 98.19 101 THR A C 1
ATOM 791 O O . THR A 1 101 ? -11.945 6.173 13.825 1.00 98.19 101 THR A O 1
ATOM 794 N N . ASP A 1 102 ? -11.334 4.136 14.512 1.00 96.00 102 ASP A N 1
ATOM 795 C CA . ASP A 1 102 ? -12.692 3.638 14.715 1.00 96.00 102 ASP A CA 1
ATOM 796 C C . ASP A 1 102 ? -13.229 4.006 16.114 1.00 96.00 102 ASP A C 1
ATOM 798 O O . ASP A 1 102 ? -12.547 4.621 16.935 1.00 96.00 102 ASP A O 1
ATOM 802 N N . SER A 1 103 ? -14.463 3.599 16.424 1.00 95.62 103 SER A N 1
ATOM 803 C CA . SER A 1 103 ? -15.090 3.877 17.726 1.00 95.62 103 SER A CA 1
ATOM 804 C C . SER A 1 103 ? -14.400 3.203 18.921 1.00 95.62 103 SER A C 1
ATOM 806 O O . SER A 1 103 ? -14.761 3.483 20.061 1.00 95.62 103 SER A O 1
ATOM 808 N N . LYS A 1 104 ? -13.467 2.274 18.683 1.00 95.00 104 LYS A N 1
ATOM 809 C CA . LYS A 1 104 ? -12.686 1.564 19.705 1.00 95.00 104 LYS A CA 1
ATOM 810 C C . LYS A 1 104 ? -11.264 2.128 19.826 1.00 95.00 104 LYS A C 1
ATOM 812 O O . LYS A 1 104 ? -10.489 1.616 20.630 1.00 95.00 104 LYS A O 1
ATOM 817 N N . GLY A 1 105 ? -10.924 3.157 19.046 1.00 95.44 105 GLY A N 1
ATOM 818 C CA . GLY A 1 105 ? -9.603 3.778 19.031 1.00 95.44 105 GLY A CA 1
ATOM 819 C C . GLY A 1 105 ? -8.576 3.065 18.148 1.00 95.44 105 GLY A C 1
ATOM 820 O O . GLY A 1 105 ? -7.404 3.423 18.197 1.00 95.44 105 GLY A O 1
ATOM 821 N N . PHE A 1 106 ? -8.968 2.079 17.333 1.00 96.88 106 PHE A N 1
ATOM 822 C CA . PHE A 1 106 ? -8.039 1.463 16.384 1.00 96.88 106 PHE A CA 1
ATOM 823 C C . PHE A 1 106 ? -7.888 2.327 15.139 1.00 96.88 106 PHE A C 1
ATOM 825 O O . PHE A 1 106 ? -8.880 2.748 14.545 1.00 96.88 106 PHE A O 1
ATOM 832 N N . VAL A 1 107 ? -6.647 2.526 14.696 1.00 98.06 107 VAL A N 1
ATOM 833 C CA . VAL A 1 107 ? -6.344 3.185 13.422 1.00 98.06 107 VAL A CA 1
ATOM 834 C C . VAL A 1 107 ? -7.014 2.420 12.286 1.00 98.06 107 VAL A C 1
ATOM 836 O O . VAL A 1 107 ? -6.872 1.203 12.174 1.00 98.06 107 VAL A O 1
ATOM 839 N N . LYS A 1 108 ? -7.733 3.149 11.435 1.00 98.25 108 LYS A N 1
ATOM 840 C CA . LYS A 1 108 ? -8.382 2.621 10.226 1.00 98.25 108 LYS A CA 1
ATOM 841 C C . LYS A 1 108 ? -7.974 3.361 8.957 1.00 98.25 108 LYS A C 1
ATOM 843 O O . LYS A 1 108 ? -8.282 2.912 7.855 1.00 98.25 108 LYS A O 1
ATOM 848 N N . LYS A 1 109 ? -7.334 4.523 9.103 1.00 98.44 109 LYS A N 1
ATOM 849 C CA . LYS A 1 109 ? -6.860 5.340 7.991 1.00 98.44 109 LYS A CA 1
ATOM 850 C C . LYS A 1 109 ? -5.719 6.239 8.433 1.00 98.44 109 LYS A C 1
ATOM 852 O O . LYS A 1 109 ? -5.773 6.777 9.532 1.00 98.44 109 LYS A O 1
ATOM 857 N N . PHE A 1 110 ? -4.730 6.431 7.573 1.00 98.38 110 PHE A N 1
ATOM 858 C CA . PHE A 1 110 ? -3.726 7.485 7.711 1.00 98.38 110 PHE A CA 1
ATOM 859 C C . PHE A 1 110 ? -3.098 7.780 6.346 1.00 98.38 110 PHE A C 1
ATOM 861 O O . PHE A 1 110 ? -3.273 7.018 5.391 1.00 98.38 110 PHE A O 1
ATOM 868 N N . THR A 1 111 ? -2.399 8.907 6.234 1.00 98.25 111 THR A N 1
ATOM 869 C CA . THR A 1 111 ? -1.673 9.296 5.018 1.00 98.25 111 THR A CA 1
ATOM 870 C C . THR A 1 111 ? -0.212 9.534 5.353 1.00 98.25 111 THR A C 1
ATOM 872 O O . THR A 1 111 ? 0.081 10.127 6.381 1.00 98.25 111 THR A O 1
ATOM 875 N N . PHE A 1 112 ? 0.703 9.107 4.493 1.00 97.19 112 PHE A N 1
ATOM 876 C CA . PHE A 1 112 ? 2.138 9.353 4.636 1.00 97.19 112 PHE A CA 1
ATOM 877 C C . PHE A 1 112 ? 2.752 9.641 3.264 1.00 97.19 112 PHE A C 1
ATOM 879 O O . PHE A 1 112 ? 2.123 9.384 2.235 1.00 97.19 112 PHE A O 1
ATOM 886 N N . ASN A 1 113 ? 3.955 10.209 3.240 1.00 96.19 113 ASN A N 1
ATOM 887 C CA . ASN A 1 113 ? 4.662 10.468 1.989 1.00 96.19 113 ASN A CA 1
ATOM 888 C C . ASN A 1 113 ? 5.550 9.274 1.640 1.00 96.19 113 ASN A C 1
ATOM 890 O O . ASN A 1 113 ? 6.339 8.831 2.469 1.00 96.19 113 ASN A O 1
ATOM 894 N N . ILE A 1 114 ? 5.431 8.777 0.410 1.00 94.81 114 ILE A N 1
ATOM 895 C CA . ILE A 1 114 ? 6.389 7.835 -0.170 1.00 94.81 114 ILE A CA 1
ATOM 896 C C . ILE A 1 114 ? 7.373 8.614 -1.045 1.00 94.81 114 ILE A C 1
ATOM 898 O O . ILE A 1 114 ? 6.966 9.472 -1.837 1.00 94.81 114 ILE A O 1
ATOM 902 N N . ASP A 1 115 ? 8.663 8.320 -0.909 1.00 94.81 115 ASP A N 1
ATOM 903 C CA . ASP A 1 115 ? 9.713 8.981 -1.682 1.00 94.81 115 ASP A CA 1
ATOM 904 C C . ASP A 1 115 ? 9.586 8.688 -3.180 1.00 94.81 115 ASP A C 1
ATOM 906 O O . ASP A 1 115 ? 8.957 7.707 -3.595 1.00 94.81 115 ASP A O 1
ATOM 910 N N . LYS A 1 116 ? 10.185 9.543 -4.013 1.00 92.06 116 LYS A N 1
ATOM 911 C CA 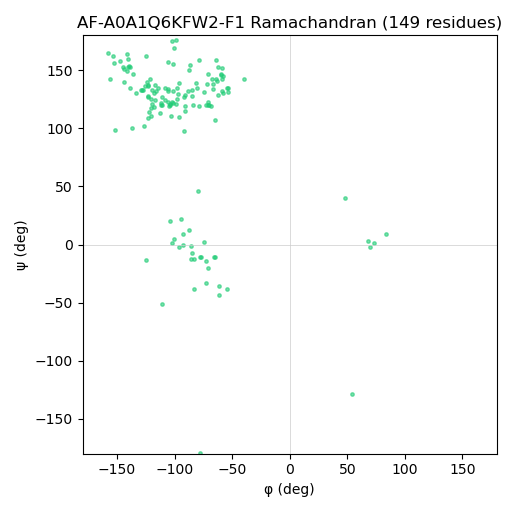. LYS A 1 116 ? 10.297 9.291 -5.456 1.00 92.06 116 LYS A CA 1
ATOM 912 C C . LYS A 1 116 ? 11.060 7.995 -5.726 1.00 92.06 116 LYS A C 1
ATOM 914 O O . LYS A 1 116 ? 11.983 7.673 -4.985 1.00 92.06 116 LYS A O 1
ATOM 919 N N . GLU A 1 117 ? 10.695 7.297 -6.797 1.00 89.62 117 GLU A N 1
ATOM 920 C CA . GLU A 1 117 ? 11.410 6.106 -7.287 1.00 89.62 117 GLU A CA 1
ATOM 921 C C . GLU A 1 117 ? 11.733 5.076 -6.186 1.00 89.62 117 GLU A C 1
ATOM 923 O O . GLU A 1 117 ? 12.821 4.501 -6.132 1.00 89.62 117 GLU A O 1
ATOM 928 N N . SER A 1 118 ? 10.785 4.862 -5.274 1.00 92.12 118 SER A N 1
ATOM 929 C CA . SER A 1 118 ? 10.995 4.083 -4.058 1.00 92.12 118 SER A CA 1
ATOM 930 C C . SER A 1 118 ? 9.991 2.944 -3.913 1.00 92.12 118 SER A C 1
ATOM 932 O O . SER A 1 118 ? 8.939 2.888 -4.559 1.00 92.12 118 SER A O 1
ATOM 934 N N . THR A 1 119 ? 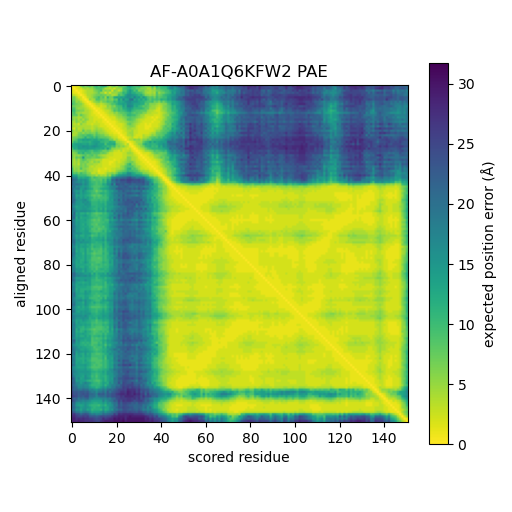10.344 1.996 -3.049 1.00 93.19 119 THR A N 1
ATOM 935 C CA . THR A 1 119 ? 9.462 0.914 -2.615 1.00 93.19 119 THR A CA 1
ATOM 936 C C . THR A 1 119 ? 9.349 0.951 -1.103 1.00 93.19 119 THR A C 1
ATOM 938 O O . THR A 1 119 ? 10.360 1.077 -0.416 1.00 93.19 119 THR A O 1
ATOM 941 N N . HIS A 1 120 ? 8.133 0.794 -0.590 1.00 95.25 120 HIS A N 1
ATOM 942 C CA . HIS A 1 120 ? 7.863 0.760 0.841 1.00 95.25 120 HIS A CA 1
ATOM 943 C C . HIS A 1 120 ? 7.064 -0.496 1.197 1.00 95.25 120 HIS A C 1
ATOM 945 O O . HIS A 1 120 ? 6.097 -0.837 0.512 1.00 95.25 120 HIS A O 1
ATOM 951 N N . ASN A 1 121 ? 7.481 -1.199 2.251 1.00 96.94 121 ASN A N 1
ATOM 952 C CA . ASN A 1 121 ? 6.857 -2.442 2.700 1.00 96.94 121 ASN A CA 1
ATOM 953 C C . ASN A 1 121 ? 6.315 -2.251 4.112 1.00 96.94 121 ASN A C 1
ATOM 955 O O . ASN A 1 121 ? 7.101 -2.048 5.029 1.00 96.94 121 ASN A O 1
ATOM 959 N N . ILE A 1 122 ? 5.002 -2.384 4.280 1.00 97.75 122 ILE A N 1
ATOM 960 C CA . ILE A 1 122 ? 4.313 -2.132 5.550 1.00 97.75 122 ILE A CA 1
ATOM 961 C C . ILE A 1 122 ? 3.702 -3.432 6.049 1.00 97.75 122 ILE A C 1
ATOM 963 O O . ILE A 1 122 ? 3.023 -4.146 5.297 1.00 97.75 122 ILE A O 1
ATOM 967 N N . LYS A 1 123 ? 3.922 -3.747 7.326 1.00 97.56 123 LYS A N 1
ATOM 968 C CA . LYS A 1 123 ? 3.304 -4.918 7.956 1.00 97.56 123 LYS A CA 1
ATOM 969 C C . LYS A 1 123 ? 1.907 -4.592 8.468 1.00 97.56 123 LYS A C 1
ATOM 971 O O . LYS A 1 123 ? 1.687 -3.621 9.185 1.00 97.56 123 LYS A O 1
ATOM 976 N N . PHE A 1 124 ? 0.977 -5.484 8.148 1.00 98.19 124 PHE A N 1
ATOM 977 C CA . PHE A 1 124 ? -0.384 -5.471 8.664 1.00 98.19 124 PHE A CA 1
ATOM 978 C C . PHE A 1 124 ? -0.666 -6.778 9.402 1.00 98.19 124 PHE A C 1
ATOM 980 O O . PHE A 1 124 ? -0.759 -7.842 8.787 1.00 98.19 124 PHE A O 1
ATOM 987 N N . TYR A 1 125 ? -0.809 -6.716 10.724 1.00 98.19 125 TYR A N 1
ATOM 988 C CA . TYR A 1 125 ? -1.169 -7.857 11.558 1.00 98.19 125 TYR A CA 1
ATOM 989 C C . TYR A 1 125 ? -2.594 -8.318 11.266 1.00 98.19 125 TYR A C 1
ATOM 991 O O . TYR A 1 125 ? -3.529 -7.522 11.193 1.00 98.19 125 TYR A O 1
ATOM 999 N N . LYS A 1 126 ? -2.765 -9.628 11.114 1.00 97.69 126 LYS A N 1
ATOM 1000 C CA . LYS A 1 126 ? -4.033 -10.255 10.739 1.00 97.69 126 LYS A CA 1
ATOM 1001 C C . LYS A 1 126 ? -4.847 -10.562 11.984 1.00 97.69 126 LYS A C 1
ATOM 1003 O O . LYS A 1 126 ? -4.351 -11.208 12.902 1.00 97.69 126 LYS A O 1
ATOM 1008 N N . VAL A 1 127 ? -6.126 -10.193 11.978 1.00 97.31 127 VAL A N 1
ATOM 1009 C CA . VAL A 1 127 ? -7.055 -10.603 13.045 1.00 97.31 127 VAL A CA 1
ATOM 1010 C C . VAL A 1 127 ? -7.407 -12.091 12.922 1.00 97.31 127 VAL A C 1
ATOM 1012 O O . VAL A 1 127 ? -7.570 -12.777 13.926 1.00 97.31 127 VAL A O 1
ATOM 1015 N N . ASN A 1 128 ? -7.462 -12.621 11.694 1.00 96.81 128 ASN A N 1
ATOM 1016 C CA . ASN A 1 128 ? -7.666 -14.045 11.425 1.00 96.81 128 ASN A CA 1
ATOM 1017 C C . ASN A 1 128 ? -6.525 -14.616 10.566 1.00 96.81 128 ASN A C 1
ATOM 1019 O O . ASN A 1 128 ? -6.434 -14.339 9.369 1.00 96.81 128 ASN A O 1
ATOM 1023 N N . MET A 1 129 ? -5.675 -15.450 11.171 1.00 96.69 129 MET A N 1
ATOM 1024 C CA . MET A 1 129 ? -4.509 -16.062 10.517 1.00 96.69 129 MET A CA 1
ATOM 1025 C C . MET A 1 129 ? -4.872 -17.143 9.488 1.00 96.69 129 MET A C 1
ATOM 1027 O O . MET A 1 129 ? -4.068 -17.423 8.602 1.00 96.69 129 MET A O 1
ATOM 1031 N N . SER A 1 130 ? -6.074 -17.725 9.559 1.00 96.44 130 SER A N 1
ATOM 1032 C CA . SER A 1 130 ? -6.527 -18.748 8.599 1.00 96.44 130 SER A CA 1
ATOM 1033 C C . SER A 1 130 ? -6.868 -18.180 7.216 1.00 96.44 130 SER A C 1
ATOM 1035 O O . SER A 1 130 ? -7.015 -18.934 6.257 1.00 96.44 130 SER A O 1
ATOM 1037 N N . LYS A 1 131 ? -7.004 -16.854 7.094 1.00 94.62 131 LYS A N 1
ATOM 1038 C CA . LYS A 1 131 ? -7.284 -16.171 5.827 1.00 94.62 131 LYS A CA 1
ATOM 1039 C C . LYS A 1 131 ? -5.990 -15.853 5.081 1.00 94.62 131 LYS A C 1
ATOM 1041 O O . LYS A 1 131 ? -4.956 -15.648 5.708 1.00 94.62 131 LYS A O 1
ATOM 1046 N N . ASN A 1 132 ? -6.062 -15.814 3.753 1.00 94.75 132 ASN A N 1
ATOM 1047 C CA . ASN A 1 132 ? -5.014 -15.285 2.886 1.00 94.75 132 ASN A CA 1
ATOM 1048 C C . ASN A 1 132 ? -5.540 -13.994 2.245 1.00 94.75 132 ASN A C 1
ATOM 1050 O O . ASN A 1 132 ? -6.581 -14.022 1.593 1.00 94.75 132 ASN A O 1
ATOM 1054 N N . TYR A 1 133 ? -4.838 -12.888 2.458 1.00 95.44 133 TYR A N 1
ATOM 1055 C CA . TYR A 1 133 ? -5.187 -11.559 1.960 1.00 95.44 133 TYR A CA 1
ATOM 1056 C C . TYR A 1 133 ? -4.333 -11.120 0.764 1.00 95.44 133 TYR A C 1
ATOM 1058 O O . TYR A 1 133 ? -4.224 -9.924 0.499 1.00 95.44 133 TYR A O 1
ATOM 1066 N N . THR A 1 134 ? -3.707 -12.069 0.058 1.00 95.88 134 THR A N 1
ATOM 1067 C CA . THR A 1 134 ? -2.892 -11.778 -1.128 1.00 95.88 134 THR A CA 1
ATOM 1068 C C . THR A 1 134 ? -3.693 -10.962 -2.138 1.00 95.88 134 THR A C 1
ATOM 1070 O O . THR A 1 134 ? -4.816 -11.325 -2.491 1.00 95.88 134 THR A O 1
ATOM 1073 N N . TYR A 1 135 ? -3.102 -9.876 -2.632 1.00 95.06 135 TYR A N 1
ATOM 1074 C CA . TYR A 1 135 ? -3.733 -8.986 -3.598 1.00 95.06 135 TYR A CA 1
ATOM 1075 C C . TYR A 1 135 ? -2.708 -8.429 -4.602 1.00 95.06 135 TYR A C 1
ATOM 1077 O O . TYR A 1 135 ? -1.625 -8.021 -4.185 1.00 95.06 135 TYR A O 1
ATOM 1085 N N . PRO A 1 136 ? -3.044 -8.325 -5.899 1.00 91.06 136 PRO A N 1
ATOM 1086 C CA . PRO A 1 136 ? -4.214 -8.927 -6.538 1.00 91.06 136 PRO A CA 1
ATOM 1087 C C . PRO A 1 136 ? -4.098 -10.462 -6.572 1.00 91.06 136 PRO A C 1
ATOM 1089 O O . PRO A 1 136 ? -3.014 -11.004 -6.770 1.00 91.06 136 PRO A O 1
ATOM 1092 N N 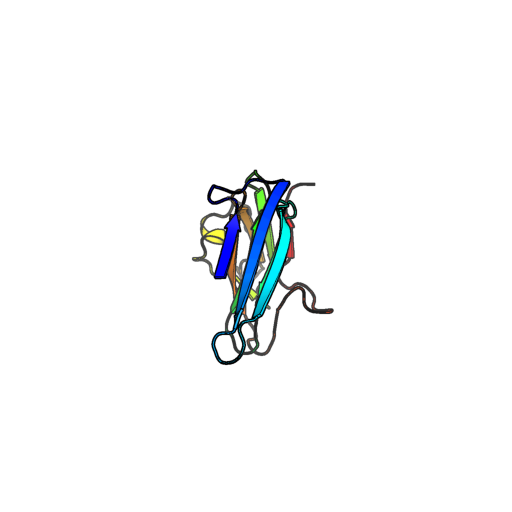. SER A 1 137 ? -5.209 -11.176 -6.373 1.00 85.19 137 SER A N 1
ATOM 1093 C CA . SER A 1 137 ? -5.263 -12.640 -6.503 1.00 85.19 137 SER A CA 1
ATOM 1094 C C . SER A 1 137 ? -6.668 -13.093 -6.898 1.00 85.19 137 SER A C 1
ATOM 1096 O O . SER A 1 137 ? -7.563 -13.173 -6.052 1.00 85.19 137 SER A O 1
ATOM 1098 N N . GLY A 1 138 ? -6.879 -13.342 -8.195 1.00 78.56 138 GLY A N 1
ATOM 1099 C CA . GLY A 1 138 ? -8.203 -13.664 -8.743 1.00 78.56 138 GLY A CA 1
ATOM 1100 C C . GLY A 1 138 ? -9.248 -12.607 -8.366 1.00 78.56 138 GLY A C 1
ATOM 1101 O O . GLY A 1 138 ? -8.990 -11.414 -8.503 1.00 78.56 138 GLY A O 1
ATOM 1102 N N . ASP A 1 139 ? -10.381 -13.058 -7.821 1.00 69.38 139 ASP A N 1
ATOM 1103 C CA . ASP A 1 139 ? -11.510 -12.214 -7.393 1.00 69.38 139 ASP A CA 1
ATOM 1104 C C . ASP A 1 139 ? -11.392 -11.693 -5.944 1.00 69.38 139 ASP A C 1
ATOM 1106 O O . ASP A 1 139 ? -12.363 -11.206 -5.361 1.00 69.38 139 ASP A O 1
ATOM 1110 N N . THR A 1 140 ? -10.220 -11.818 -5.312 1.00 75.38 140 THR A N 1
ATOM 1111 C CA . THR A 1 140 ? -10.043 -11.407 -3.912 1.00 75.38 140 THR A CA 1
ATOM 1112 C C . THR A 1 140 ? -10.143 -9.888 -3.778 1.00 75.38 140 THR A C 1
ATOM 1114 O O . THR A 1 140 ? -9.335 -9.144 -4.338 1.00 75.38 140 THR A O 1
ATOM 1117 N N . ALA A 1 141 ? -11.118 -9.418 -2.995 1.00 84.19 141 ALA A N 1
ATOM 1118 C CA . ALA A 1 141 ? -11.266 -8.004 -2.677 1.00 84.19 141 ALA A CA 1
ATOM 1119 C C . ALA A 1 141 ? -10.057 -7.483 -1.884 1.00 84.19 141 ALA A C 1
ATOM 1121 O O . ALA A 1 141 ? -9.535 -8.152 -0.990 1.00 84.19 141 ALA A O 1
ATOM 1122 N N . CYS A 1 142 ? -9.632 -6.259 -2.192 1.00 92.38 142 CYS A N 1
ATOM 1123 C CA . CYS A 1 142 ? -8.526 -5.629 -1.490 1.00 92.38 142 CYS A CA 1
ATOM 1124 C C . CYS A 1 142 ? -8.929 -5.251 -0.055 1.00 92.38 142 CYS A C 1
ATOM 1126 O O . CYS A 1 142 ? -9.873 -4.487 0.140 1.00 92.38 142 CYS A O 1
ATOM 1128 N N . VAL A 1 143 ? -8.201 -5.755 0.947 1.00 96.06 143 VAL A N 1
ATOM 1129 C CA . VAL A 1 143 ? -8.454 -5.448 2.372 1.00 96.06 143 VAL A CA 1
ATOM 1130 C C . VAL A 1 143 ? -7.770 -4.167 2.860 1.00 96.06 143 VAL A C 1
ATOM 1132 O O . VAL A 1 143 ? -8.093 -3.680 3.941 1.00 96.06 143 VAL A O 1
ATOM 1135 N N . ILE A 1 144 ? -6.841 -3.618 2.070 1.00 96.75 144 ILE A N 1
ATOM 1136 C CA . ILE A 1 144 ? -6.165 -2.345 2.340 1.00 96.75 144 ILE A CA 1
ATOM 1137 C C . ILE A 1 144 ? -6.321 -1.463 1.106 1.00 96.75 144 ILE A C 1
ATOM 1139 O O . ILE A 1 144 ? -5.621 -1.630 0.109 1.00 96.75 144 ILE A O 1
ATOM 1143 N N . ARG A 1 145 ? -7.246 -0.510 1.161 1.00 95.69 145 ARG A N 1
ATOM 1144 C CA . A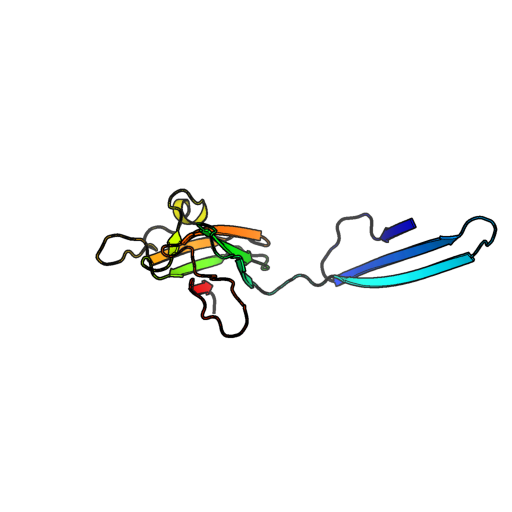RG A 1 145 ? -7.454 0.441 0.075 1.00 95.69 145 ARG A CA 1
ATOM 1145 C C . ARG A 1 145 ? -6.301 1.439 0.052 1.00 95.69 145 ARG A C 1
ATOM 1147 O O . ARG A 1 145 ? -6.107 2.193 1.002 1.00 95.69 145 ARG A O 1
ATOM 1154 N N . VAL A 1 146 ? -5.588 1.472 -1.068 1.00 94.94 146 VAL A N 1
ATOM 1155 C CA . VAL A 1 146 ? -4.522 2.439 -1.344 1.00 94.94 146 VAL A CA 1
ATOM 1156 C C . VAL A 1 146 ? -5.076 3.521 -2.264 1.00 94.94 146 VAL A C 1
ATOM 1158 O O . VAL A 1 146 ? -5.561 3.218 -3.355 1.00 94.94 146 VAL A O 1
ATOM 1161 N N . THR A 1 147 ? -5.030 4.778 -1.825 1.00 93.50 147 THR A N 1
ATOM 1162 C CA . THR A 1 147 ? -5.406 5.935 -2.649 1.00 93.50 147 THR A CA 1
ATOM 1163 C C . THR A 1 147 ? -4.213 6.872 -2.768 1.00 93.50 147 THR A C 1
ATOM 1165 O O . THR A 1 147 ? -3.662 7.310 -1.759 1.00 93.50 147 THR A O 1
ATOM 1168 N N . ASN A 1 148 ? -3.824 7.182 -4.002 1.00 80.56 148 ASN A N 1
ATOM 1169 C CA . ASN A 1 148 ? -2.809 8.190 -4.286 1.00 80.56 148 ASN A CA 1
ATOM 1170 C C . ASN A 1 148 ? -3.550 9.519 -4.458 1.00 80.56 148 ASN A C 1
ATOM 1172 O O . ASN A 1 148 ? -4.406 9.620 -5.337 1.00 80.56 148 ASN A O 1
ATOM 1176 N N . ASN A 1 149 ? -3.268 10.524 -3.627 1.00 51.59 149 ASN A N 1
ATOM 1177 C CA . ASN A 1 149 ? -4.011 11.794 -3.649 1.00 51.59 149 ASN A CA 1
ATOM 1178 C C . ASN A 1 149 ? -3.547 12.740 -4.772 1.00 51.59 149 ASN A C 1
ATOM 1180 O O . ASN A 1 149 ? -3.345 13.927 -4.530 1.00 51.59 149 ASN A O 1
ATOM 1184 N N . GLN A 1 150 ? -3.373 12.228 -5.993 1.00 39.06 150 GLN A N 1
ATOM 1185 C CA . GLN A 1 150 ? -3.155 13.042 -7.190 1.00 39.06 150 GLN A CA 1
ATOM 1186 C C . GLN A 1 150 ? -3.992 12.482 -8.349 1.00 39.06 150 GLN A C 1
ATOM 1188 O O . GLN A 1 150 ? -3.652 11.451 -8.933 1.00 39.06 150 GLN A O 1
ATOM 1193 N N . GLN A 1 151 ? -5.134 13.141 -8.589 1.00 29.48 151 GLN A N 1
ATOM 1194 C CA . GLN A 1 151 ? -5.788 13.199 -9.901 1.00 29.48 151 GLN A CA 1
ATOM 1195 C C . GLN A 1 151 ? -4.920 14.008 -10.863 1.00 29.48 151 GLN A C 1
ATOM 1197 O O . GLN A 1 151 ? -4.296 14.984 -10.387 1.00 29.48 151 GLN A O 1
#

Sequence (151 aa):
MIVVTPKTQIAENDVITIKIKANTTEPYKKEISCEVSLRVKQVVLNSYSIDDVTNRNYAILKLVNAKETGMPVTLEFDPNVVRVDLDDEAYVNKIEGSEVTDSKGFVKKFTFNIDKESTHNIKFYKVNMSKNYTYPSGDTACVIRVTNNQQ

Secondary structure (DSSP, 8-state):
-EEEE--SPPPTT-EEEEEEEEE--TT---EEEEEEEEE-----S-EEEEE--TT-SEEEEEEEE-SSS-EEEEEEE-TTTEEE-TTSHHHHTBPTT--EE-TTS-EEEEEEEEPTTEEEEEEEEES-TTS---BSSTTPPPSEEEEES--

Mean predicted aligned error: 9.86 Å